Protein AF-A0A7C3N2Q9-F1 (afdb_monomer_lite)

Foldseek 3Di:
DVVVVLQQVLLVLLQVLLQPDLQHRDDDPLSSVLCPQLDDSVLSLLSSQPDADWAALVVSCVSRVHDSVVSVVSVVSCVVQQQKDWDADPNGITIHGAHDVNTNVPRNPVDDDPSGPVVVSVVSSVVSCPDPRSVCSQAVDPDHPDDDDPDPVPDDPDDDDDDD

Radius of gyration: 18.23 Å; chains: 1; bounding box: 40×45×55 Å

Sequence (164 aa):
MGHLAQREEVLRELRKRLHRNPIGLPEHATVYEILSILFSEREAWVGARFPFGAVTLHEISQAVGIAEPELSEILEGMARKGLVISTKKAEERRYVLAMSMTGFFEFTFMRTNESLPMKRLAELMYTYRHTPEFVQEFFGSPTPRGRALIYGDVLPPVRSEVFP

pLDDT: mean 88.51, std 11.12, range [46.03, 98.0]

Secondary structure (DSSP, 8-state):
-HHHHHHHHHHHHHHHHHHTSSS-----HHHHHHHHHH--HHHHHHHHHPPSSSEEHHHHHHHHT--HHHHHHHHHHHHHTTSEEEEEETTEEEEEEPPIIIIIHHHHHHS--TTS-HHHHHHHHHHHHTSHHHHHHHH--SS-S------GGGS---------

Structure (mmCIF, N/CA/C/O backbone):
data_AF-A0A7C3N2Q9-F1
#
_entry.id   AF-A0A7C3N2Q9-F1
#
loop_
_atom_site.group_PDB
_atom_site.id
_atom_site.type_symbol
_atom_site.label_atom_id
_atom_site.label_alt_id
_atom_site.label_comp_id
_atom_site.label_asym_id
_atom_site.label_entity_id
_atom_site.label_seq_id
_atom_site.pdbx_PDB_ins_code
_atom_site.Cartn_x
_atom_site.Cartn_y
_atom_site.Cartn_z
_atom_site.occupancy
_atom_site.B_iso_or_equiv
_atom_site.auth_seq_id
_atom_site.auth_comp_id
_atom_site.auth_asym_id
_atom_site.auth_atom_id
_atom_site.pdbx_PDB_model_num
ATOM 1 N N . MET A 1 1 ? 15.444 -16.897 10.138 1.00 54.12 1 MET A N 1
ATOM 2 C CA . MET A 1 1 ? 14.819 -17.090 8.807 1.00 54.12 1 MET A CA 1
ATOM 3 C C . MET A 1 1 ? 13.294 -16.904 8.813 1.00 54.12 1 MET A C 1
ATOM 5 O O . MET A 1 1 ? 12.775 -16.492 7.790 1.00 54.12 1 MET A O 1
ATOM 9 N N . GLY A 1 2 ? 12.575 -17.113 9.930 1.00 62.34 2 GLY A N 1
ATOM 10 C CA . GLY A 1 2 ? 11.104 -16.970 9.974 1.00 62.34 2 GLY A CA 1
ATOM 11 C C . GLY A 1 2 ? 10.547 -15.553 9.746 1.00 62.34 2 GLY A C 1
ATOM 12 O O . GLY A 1 2 ? 9.589 -15.403 9.000 1.00 62.34 2 GLY A O 1
ATOM 13 N N . HIS A 1 3 ? 11.172 -14.507 10.305 1.00 62.78 3 HIS A N 1
ATOM 14 C CA . HIS A 1 3 ? 10.674 -13.125 10.165 1.00 62.78 3 HIS A CA 1
ATOM 15 C C . HIS A 1 3 ? 10.738 -12.568 8.732 1.00 62.78 3 HIS A C 1
ATOM 17 O O . HIS A 1 3 ? 9.859 -11.817 8.323 1.00 62.78 3 HIS A O 1
ATOM 23 N N . LEU A 1 4 ? 11.752 -12.947 7.945 1.00 69.88 4 LEU A N 1
ATOM 24 C CA . LEU A 1 4 ? 11.864 -12.511 6.546 1.00 69.88 4 LEU A CA 1
ATOM 25 C C . LEU A 1 4 ? 10.788 -13.171 5.674 1.00 69.88 4 LEU A C 1
ATOM 27 O O . LEU A 1 4 ? 10.102 -12.480 4.928 1.00 69.88 4 LEU A O 1
ATOM 31 N N . ALA A 1 5 ? 10.579 -14.479 5.849 1.00 77.69 5 ALA A N 1
ATOM 32 C CA . ALA A 1 5 ? 9.525 -15.214 5.154 1.00 77.69 5 ALA A CA 1
ATOM 33 C C . ALA A 1 5 ? 8.123 -14.689 5.515 1.00 77.69 5 ALA A C 1
ATOM 35 O O . ALA A 1 5 ? 7.268 -14.545 4.645 1.00 77.69 5 ALA A O 1
ATOM 36 N N . GLN A 1 6 ? 7.899 -14.339 6.786 1.00 82.50 6 GLN A N 1
ATOM 37 C CA . GLN A 1 6 ? 6.636 -13.759 7.239 1.00 82.50 6 GLN A CA 1
ATOM 38 C C . GLN A 1 6 ? 6.374 -12.384 6.612 1.00 82.50 6 GLN A C 1
ATOM 40 O O . GLN A 1 6 ? 5.262 -12.119 6.156 1.00 82.50 6 GLN A O 1
ATOM 45 N N . ARG A 1 7 ? 7.401 -11.529 6.522 1.00 88.75 7 ARG A N 1
ATOM 46 C CA . ARG A 1 7 ? 7.284 -10.220 5.870 1.00 88.75 7 ARG A CA 1
ATOM 47 C C . ARG A 1 7 ? 6.962 -10.353 4.383 1.00 88.75 7 ARG A C 1
ATOM 49 O O . ARG A 1 7 ? 6.087 -9.644 3.891 1.00 88.75 7 ARG A O 1
ATOM 56 N N . GLU A 1 8 ? 7.645 -11.243 3.671 1.00 91.00 8 GLU A N 1
ATOM 57 C CA . GLU A 1 8 ? 7.373 -11.493 2.252 1.00 91.00 8 GLU A CA 1
ATOM 58 C C . GLU A 1 8 ? 5.940 -11.973 2.023 1.00 91.00 8 GLU A C 1
ATOM 60 O O . GLU A 1 8 ? 5.257 -11.455 1.139 1.00 91.00 8 GLU A O 1
ATOM 65 N N . GLU A 1 9 ? 5.455 -12.896 2.854 1.00 94.69 9 GLU A N 1
ATOM 66 C CA . GLU A 1 9 ? 4.090 -13.409 2.753 1.00 94.69 9 GLU A CA 1
ATOM 67 C C . GLU A 1 9 ? 3.050 -12.302 2.965 1.00 94.69 9 GLU A C 1
ATOM 69 O O . GLU A 1 9 ? 2.124 -12.147 2.169 1.00 94.69 9 GLU A O 1
ATOM 74 N N . VAL A 1 10 ? 3.239 -11.447 3.975 1.00 96.31 10 VAL A N 1
ATOM 75 C CA . VAL A 1 10 ? 2.337 -10.311 4.217 1.00 96.31 10 VAL A CA 1
ATOM 76 C C . VAL A 1 10 ? 2.327 -9.339 3.031 1.00 96.31 10 VAL A C 1
ATOM 78 O O . VAL A 1 10 ? 1.262 -8.851 2.649 1.00 96.31 10 VAL A O 1
ATOM 81 N N . LEU A 1 11 ? 3.476 -9.081 2.397 1.00 96.75 11 LEU A N 1
ATOM 82 C CA . LEU A 1 11 ? 3.541 -8.240 1.197 1.00 96.75 11 LEU A CA 1
ATOM 83 C C . LEU A 1 11 ? 2.861 -8.897 -0.016 1.00 96.75 11 LEU A C 1
ATOM 85 O O . LEU A 1 11 ? 2.235 -8.197 -0.818 1.00 96.75 11 LEU A O 1
ATOM 89 N N . ARG A 1 12 ? 2.927 -10.228 -0.151 1.00 97.00 12 ARG A N 1
ATOM 90 C CA . ARG A 1 12 ? 2.183 -10.982 -1.178 1.00 97.00 12 ARG A CA 1
ATOM 91 C C . ARG A 1 12 ? 0.681 -10.861 -0.978 1.00 97.00 12 ARG A C 1
ATOM 93 O O . ARG A 1 12 ? -0.025 -10.559 -1.943 1.00 97.00 12 ARG A O 1
ATOM 100 N N . GLU A 1 13 ? 0.202 -11.008 0.250 1.00 97.62 13 GLU A N 1
ATOM 101 C CA . GLU A 1 13 ? -1.213 -10.827 0.579 1.00 97.62 13 GLU A CA 1
ATOM 102 C C . GLU A 1 13 ? -1.673 -9.381 0.358 1.00 97.62 13 GLU A C 1
ATOM 104 O O . GLU A 1 13 ? -2.714 -9.150 -0.264 1.00 97.62 13 GLU A O 1
ATOM 109 N N . LEU A 1 14 ? -0.856 -8.394 0.740 1.00 97.75 14 LEU A N 1
ATOM 110 C CA . LEU A 1 14 ? -1.113 -6.983 0.444 1.00 97.75 14 LEU A CA 1
ATOM 111 C C . LEU A 1 14 ? -1.249 -6.742 -1.063 1.00 97.75 14 LEU A C 1
ATOM 113 O O . LEU A 1 14 ? -2.225 -6.134 -1.509 1.00 97.75 14 LEU A O 1
ATOM 117 N N . ARG A 1 15 ? -0.313 -7.254 -1.871 1.00 97.12 15 ARG A N 1
ATOM 118 C CA . ARG A 1 15 ? -0.378 -7.139 -3.334 1.00 97.12 15 ARG A CA 1
ATOM 119 C C . ARG A 1 15 ? -1.643 -7.787 -3.883 1.00 97.12 15 ARG A C 1
ATOM 121 O O . ARG A 1 15 ? -2.319 -7.181 -4.711 1.00 97.12 15 ARG A O 1
ATOM 128 N N . LYS A 1 16 ? -1.997 -8.994 -3.421 1.00 97.44 16 LYS A N 1
ATOM 129 C CA . LYS A 1 16 ? -3.238 -9.682 -3.829 1.00 97.44 16 LYS A CA 1
ATOM 130 C C . LYS A 1 16 ? -4.467 -8.840 -3.517 1.00 97.44 16 LYS A C 1
ATOM 132 O O . LYS A 1 16 ? -5.339 -8.703 -4.374 1.00 97.44 16 LYS A O 1
ATOM 137 N N . ARG A 1 17 ? -4.518 -8.215 -2.342 1.00 96.62 17 ARG A N 1
ATOM 138 C CA . ARG A 1 17 ? -5.613 -7.321 -1.967 1.00 96.62 17 ARG A CA 1
ATOM 139 C C . ARG A 1 17 ? -5.674 -6.067 -2.838 1.00 96.62 17 ARG A C 1
ATOM 141 O O . ARG A 1 17 ? -6.771 -5.689 -3.255 1.00 96.62 17 ARG A O 1
ATOM 148 N N . LEU A 1 18 ? -4.534 -5.443 -3.131 1.00 95.88 18 LEU A N 1
ATOM 149 C CA . LEU A 1 18 ? -4.440 -4.260 -3.995 1.00 95.88 18 LEU A CA 1
ATOM 150 C C . LEU A 1 18 ? -4.778 -4.571 -5.457 1.00 95.88 18 LEU A C 1
ATOM 152 O O . LEU A 1 18 ? -5.352 -3.726 -6.138 1.00 95.88 18 LEU A O 1
ATOM 156 N N . HIS A 1 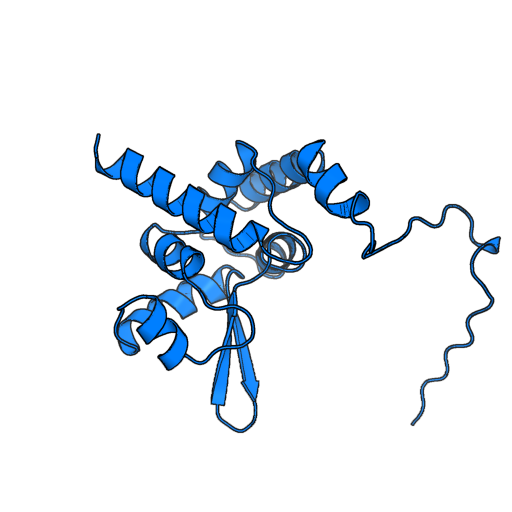19 ? -4.476 -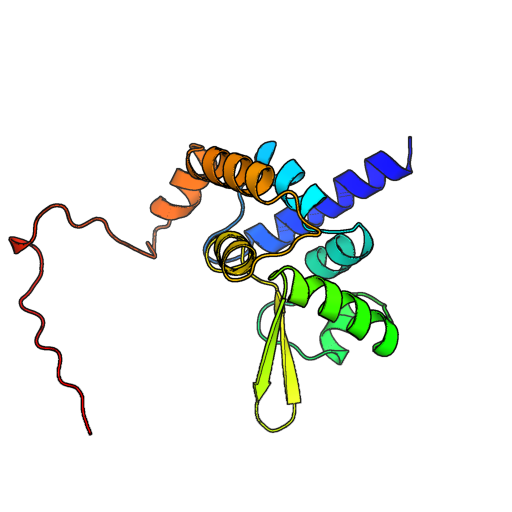5.777 -5.934 1.00 95.62 19 HIS A N 1
ATOM 157 C CA . HIS A 1 19 ? -4.743 -6.191 -7.310 1.00 95.62 19 HIS A CA 1
ATOM 158 C C . HIS A 1 19 ? -6.221 -6.436 -7.616 1.00 95.62 19 HIS A C 1
ATOM 160 O O . HIS A 1 19 ? -6.612 -6.439 -8.771 1.00 95.62 19 HIS A O 1
ATOM 166 N N . ARG A 1 20 ? -7.070 -6.554 -6.595 1.00 93.94 20 ARG A N 1
ATOM 167 C CA . ARG A 1 20 ? -8.528 -6.655 -6.760 1.00 93.94 20 ARG A CA 1
ATOM 168 C C . ARG A 1 20 ? -9.216 -5.307 -7.042 1.00 93.94 20 ARG A C 1
ATOM 170 O O . ARG A 1 20 ? -10.442 -5.235 -7.028 1.00 93.94 20 ARG A O 1
ATOM 177 N N . ASN A 1 21 ? -8.453 -4.231 -7.217 1.00 91.19 21 ASN A N 1
ATOM 178 C CA . ASN A 1 21 ? -8.966 -2.927 -7.632 1.00 91.19 21 ASN A CA 1
ATOM 179 C C . ASN A 1 21 ? -9.223 -2.886 -9.153 1.00 91.19 21 ASN A C 1
ATOM 181 O O . ASN A 1 21 ? -8.590 -3.643 -9.877 1.00 91.19 21 ASN A O 1
ATOM 185 N N . PRO A 1 22 ? -10.077 -1.968 -9.657 1.00 87.81 22 PRO A N 1
ATOM 186 C CA . PRO A 1 22 ? -10.334 -1.803 -11.094 1.00 87.81 22 PRO A CA 1
ATOM 187 C C . PRO A 1 22 ? -9.096 -1.657 -11.985 1.00 87.81 22 PRO A C 1
ATOM 189 O O . PRO A 1 22 ? -9.117 -2.092 -13.127 1.00 87.81 22 PRO A O 1
ATOM 192 N N . ILE A 1 23 ? -8.053 -1.001 -11.472 1.00 88.94 23 ILE A N 1
ATOM 193 C CA . ILE A 1 23 ? -6.699 -1.098 -12.017 1.00 88.94 23 ILE A CA 1
ATOM 194 C C . ILE A 1 23 ? -5.910 -1.820 -10.939 1.00 88.94 23 ILE A C 1
ATOM 196 O O . ILE A 1 23 ? -5.728 -1.281 -9.839 1.00 88.94 23 ILE A O 1
ATOM 200 N N . GLY A 1 24 ? -5.520 -3.053 -11.227 1.00 92.25 24 GLY A N 1
ATOM 201 C CA . GLY A 1 24 ? -4.849 -3.913 -10.282 1.00 92.25 24 GLY A CA 1
ATOM 202 C C . GLY A 1 24 ? -3.388 -3.532 -10.044 1.00 92.25 24 GLY A C 1
ATOM 203 O O . GLY A 1 24 ? -2.896 -2.443 -10.350 1.00 92.25 24 GLY A O 1
ATOM 204 N N . LEU A 1 25 ? -2.676 -4.472 -9.433 1.00 95.25 25 LEU A N 1
ATOM 205 C CA . LEU A 1 25 ? -1.247 -4.396 -9.164 1.00 95.25 25 LEU A CA 1
ATOM 206 C C . LEU A 1 25 ? -0.618 -5.747 -9.537 1.00 95.25 25 LEU A C 1
ATOM 208 O O . LEU A 1 25 ? -0.408 -6.570 -8.640 1.00 95.25 25 LEU A O 1
ATOM 212 N N . PRO A 1 26 ? -0.460 -6.050 -10.842 1.00 95.25 26 PRO A N 1
ATOM 213 C CA . PRO A 1 26 ? 0.091 -7.322 -11.304 1.00 95.25 26 PRO A CA 1
ATOM 214 C C . PRO A 1 26 ? 1.446 -7.640 -10.660 1.00 95.25 26 PRO A C 1
ATOM 216 O O . PRO A 1 26 ? 2.154 -6.766 -10.161 1.00 95.25 26 PRO A O 1
ATOM 219 N N . GLU A 1 27 ? 1.761 -8.929 -10.575 1.00 95.81 27 GLU A N 1
ATOM 220 C CA . GLU A 1 27 ? 2.957 -9.391 -9.874 1.00 95.81 27 GLU A CA 1
ATOM 221 C C . GLU A 1 27 ? 4.228 -9.011 -10.643 1.00 95.81 27 GLU A C 1
ATOM 223 O O . GLU A 1 27 ? 4.355 -9.302 -11.825 1.00 95.81 27 GLU A O 1
ATOM 228 N N . HIS A 1 28 ? 5.167 -8.354 -9.959 1.00 96.12 28 HIS A N 1
ATOM 229 C CA . HIS A 1 28 ? 6.487 -8.015 -10.486 1.00 96.12 28 HIS A CA 1
ATOM 230 C C . HIS A 1 28 ? 7.451 -7.755 -9.318 1.00 96.12 28 HIS A C 1
ATOM 232 O O . HIS A 1 28 ? 7.039 -7.226 -8.283 1.00 96.12 28 HIS A O 1
ATOM 238 N N . ALA A 1 29 ? 8.743 -8.065 -9.466 1.00 94.75 29 ALA A N 1
ATOM 239 C CA . ALA A 1 29 ? 9.735 -7.903 -8.392 1.00 94.75 29 ALA A CA 1
ATOM 240 C C . ALA A 1 29 ? 9.780 -6.464 -7.835 1.00 94.75 29 ALA A C 1
ATOM 242 O O . ALA A 1 29 ? 9.769 -6.249 -6.624 1.00 94.75 29 ALA A O 1
ATOM 243 N N . THR A 1 30 ? 9.722 -5.471 -8.727 1.00 95.44 30 THR A N 1
ATOM 244 C CA . THR A 1 30 ? 9.692 -4.038 -8.383 1.00 95.44 30 THR A CA 1
ATOM 245 C C . THR A 1 30 ? 8.517 -3.659 -7.480 1.00 95.44 30 THR A C 1
ATOM 247 O O . THR A 1 30 ? 8.655 -2.760 -6.656 1.00 95.44 30 THR A O 1
ATOM 250 N N . VAL A 1 31 ? 7.369 -4.342 -7.586 1.00 95.94 31 VAL A N 1
ATOM 251 C CA . VAL A 1 31 ? 6.207 -4.068 -6.725 1.00 95.94 31 VAL A CA 1
ATOM 252 C C . VAL A 1 31 ? 6.527 -4.390 -5.278 1.00 95.94 31 VAL A C 1
ATOM 254 O O . VAL A 1 31 ? 6.219 -3.594 -4.397 1.00 95.94 31 VAL A O 1
ATOM 257 N N . TYR A 1 32 ? 7.162 -5.530 -5.022 1.00 96.06 32 TYR A N 1
ATOM 258 C CA . TYR A 1 32 ? 7.519 -5.925 -3.663 1.00 96.06 32 TYR A CA 1
ATOM 259 C C . TYR A 1 32 ? 8.526 -4.962 -3.044 1.00 96.06 32 TYR A C 1
ATOM 261 O O . TYR A 1 32 ? 8.380 -4.612 -1.874 1.00 96.06 32 TYR A O 1
ATOM 269 N N . GLU A 1 33 ? 9.477 -4.455 -3.835 1.00 96.00 33 GLU A N 1
ATOM 270 C CA . GLU A 1 33 ? 10.391 -3.407 -3.381 1.00 96.00 33 GLU A CA 1
ATOM 271 C C . GLU A 1 33 ? 9.626 -2.123 -3.013 1.00 96.00 33 GLU A C 1
ATOM 273 O O . GLU A 1 33 ? 9.771 -1.630 -1.894 1.00 96.00 33 GLU A O 1
ATOM 278 N N . ILE A 1 34 ? 8.728 -1.639 -3.883 1.00 95.88 34 ILE A N 1
ATOM 279 C CA . ILE A 1 34 ? 7.878 -0.465 -3.606 1.00 95.88 34 ILE A CA 1
ATOM 280 C C . ILE A 1 34 ? 7.065 -0.661 -2.319 1.00 95.88 34 ILE A C 1
ATOM 282 O O . ILE A 1 34 ? 7.088 0.196 -1.435 1.00 95.88 34 ILE A O 1
ATOM 286 N N . LEU A 1 35 ? 6.362 -1.790 -2.187 1.00 96.38 35 LEU A N 1
ATOM 287 C CA . LEU A 1 35 ? 5.528 -2.074 -1.018 1.00 96.38 35 LEU A CA 1
ATOM 288 C C . LEU A 1 35 ? 6.368 -2.188 0.259 1.00 96.38 35 LEU A C 1
ATOM 290 O O . LEU A 1 35 ? 5.946 -1.695 1.299 1.00 96.38 35 LEU A O 1
ATOM 294 N N . SER A 1 36 ? 7.567 -2.771 0.184 1.00 95.81 36 SER A N 1
ATOM 295 C CA . SER A 1 36 ? 8.475 -2.897 1.331 1.00 95.81 36 SER A CA 1
ATOM 296 C C . SER A 1 36 ? 9.038 -1.565 1.834 1.00 95.81 36 SER A C 1
ATOM 298 O O . SER A 1 36 ? 9.367 -1.470 3.017 1.00 95.81 36 SER A O 1
ATOM 300 N N . ILE A 1 37 ? 9.143 -0.561 0.954 1.00 95.31 37 ILE A N 1
ATOM 301 C CA . ILE A 1 37 ? 9.540 0.806 1.309 1.00 95.31 37 ILE A CA 1
ATOM 302 C C . ILE A 1 37 ? 8.345 1.556 1.906 1.00 95.31 37 ILE A C 1
ATOM 304 O O . ILE A 1 37 ? 8.485 2.257 2.905 1.00 95.31 37 ILE A O 1
ATOM 308 N N . LEU A 1 38 ? 7.168 1.430 1.287 1.00 94.56 38 LEU A N 1
ATOM 309 C CA . LEU A 1 38 ? 5.989 2.202 1.671 1.00 94.56 38 LEU A CA 1
ATOM 310 C C . LEU A 1 38 ? 5.315 1.682 2.941 1.00 94.56 38 LEU A C 1
ATOM 312 O O . LEU A 1 38 ? 4.820 2.487 3.726 1.00 94.56 38 LEU A O 1
ATOM 316 N N . PHE A 1 39 ? 5.281 0.371 3.166 1.00 95.56 39 PHE A N 1
ATOM 317 C CA . PHE A 1 39 ? 4.565 -0.244 4.280 1.00 95.56 39 PHE A CA 1
ATOM 318 C C . PHE A 1 39 ? 5.538 -0.843 5.297 1.00 95.56 39 PHE A C 1
ATOM 320 O O . PHE A 1 39 ? 6.414 -1.644 4.965 1.00 95.56 39 PHE A O 1
ATOM 327 N N . SER A 1 40 ? 5.326 -0.514 6.570 1.00 95.56 40 SER A N 1
ATOM 328 C CA . SER A 1 40 ? 5.798 -1.356 7.667 1.00 95.56 40 SER A CA 1
ATOM 329 C C . SER A 1 40 ? 5.038 -2.684 7.672 1.00 95.56 40 SER A C 1
ATOM 331 O O . SER A 1 40 ? 3.970 -2.810 7.074 1.00 95.56 40 SER A O 1
ATOM 333 N N . GLU A 1 41 ? 5.553 -3.681 8.388 1.00 94.88 41 GLU A N 1
ATOM 334 C CA . GLU A 1 41 ? 4.905 -4.994 8.494 1.00 94.88 41 GLU A CA 1
ATOM 335 C C . GLU A 1 41 ? 3.474 -4.897 9.052 1.00 94.88 41 GLU A C 1
ATOM 337 O O . GLU A 1 41 ? 2.554 -5.523 8.525 1.00 94.88 41 GLU A O 1
ATOM 342 N N . ARG A 1 42 ? 3.262 -4.036 10.056 1.00 95.69 42 ARG A N 1
ATOM 343 C CA . ARG A 1 42 ? 1.942 -3.798 10.658 1.00 95.69 42 ARG A CA 1
ATOM 344 C C . ARG A 1 42 ? 0.969 -3.145 9.681 1.00 95.69 42 ARG A C 1
ATOM 346 O O . ARG A 1 42 ? -0.181 -3.562 9.582 1.00 95.69 42 ARG A O 1
ATOM 353 N N . GLU A 1 43 ? 1.420 -2.146 8.929 1.00 97.44 43 GLU A N 1
ATOM 354 C CA . GLU A 1 43 ? 0.577 -1.488 7.926 1.00 97.44 43 GLU A CA 1
ATOM 355 C C . GLU A 1 43 ? 0.288 -2.409 6.742 1.00 97.44 43 GLU A C 1
ATOM 357 O O . GLU A 1 43 ? -0.813 -2.375 6.199 1.00 97.44 43 GLU A O 1
ATOM 362 N N . ALA A 1 44 ? 1.253 -3.241 6.342 1.00 97.44 44 ALA A N 1
ATOM 363 C CA . ALA A 1 44 ? 1.064 -4.219 5.280 1.00 97.44 44 ALA A CA 1
ATOM 364 C C . ALA A 1 44 ? 0.046 -5.286 5.693 1.00 97.44 44 ALA A C 1
ATOM 366 O O . ALA A 1 44 ? -0.818 -5.642 4.891 1.00 97.44 44 ALA A O 1
ATOM 367 N N . TRP A 1 45 ? 0.086 -5.725 6.958 1.00 97.12 45 TRP A N 1
ATOM 368 C CA . T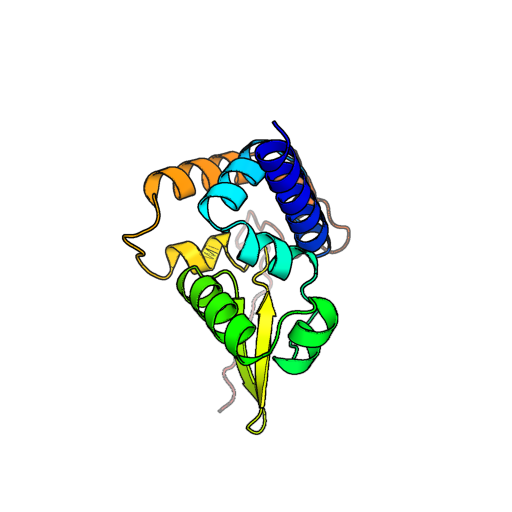RP A 1 45 ? -0.943 -6.585 7.533 1.00 97.12 45 TRP A CA 1
ATOM 369 C C . TRP A 1 45 ? -2.313 -5.925 7.367 1.00 97.12 45 TRP A C 1
ATOM 371 O O . TRP A 1 45 ? -3.208 -6.528 6.766 1.00 97.12 45 TRP A O 1
ATOM 381 N N . VAL A 1 46 ? -2.474 -4.689 7.868 1.00 98.00 46 VAL A N 1
ATOM 382 C CA . VAL A 1 46 ? -3.750 -3.945 7.829 1.00 98.00 46 VAL A CA 1
ATOM 383 C C . VAL A 1 46 ? -4.229 -3.762 6.391 1.00 98.00 46 VAL A C 1
ATOM 385 O O . VAL A 1 46 ? -5.378 -4.068 6.081 1.00 98.00 46 VAL A O 1
ATOM 388 N N . GLY A 1 47 ? -3.343 -3.348 5.486 1.00 97.25 47 GLY A N 1
ATOM 389 C CA . GLY A 1 47 ? -3.649 -3.171 4.070 1.00 97.25 47 GLY A CA 1
ATOM 390 C C . GLY A 1 47 ? -4.094 -4.465 3.380 1.00 97.25 47 GLY A C 1
ATOM 391 O O . GLY A 1 47 ? -5.012 -4.426 2.564 1.00 97.25 47 GLY A O 1
ATOM 392 N N . ALA A 1 48 ? -3.517 -5.618 3.735 1.00 97.38 48 ALA A N 1
ATOM 393 C CA . ALA A 1 48 ? -3.867 -6.912 3.144 1.00 97.38 48 ALA A CA 1
ATOM 394 C C . ALA A 1 48 ? -5.302 -7.364 3.458 1.00 97.38 48 ALA A C 1
ATOM 396 O O . ALA A 1 48 ? -5.908 -8.088 2.669 1.00 97.38 48 ALA A O 1
ATOM 397 N N . ARG A 1 49 ? -5.871 -6.921 4.583 1.00 97.50 49 ARG A N 1
ATOM 398 C CA . ARG A 1 49 ? -7.238 -7.279 5.015 1.00 97.50 49 ARG A CA 1
ATOM 399 C C . ARG A 1 49 ? -8.188 -6.092 5.071 1.00 97.50 49 ARG A C 1
ATOM 401 O O . ARG A 1 49 ? -9.320 -6.227 5.524 1.00 97.50 49 ARG A O 1
ATOM 408 N N . PHE A 1 50 ? -7.756 -4.946 4.556 1.00 97.62 50 PHE A N 1
ATOM 409 C CA . PHE A 1 50 ? -8.572 -3.747 4.494 1.00 97.62 50 PHE A CA 1
ATOM 410 C C . PHE A 1 50 ? -9.854 -4.022 3.680 1.00 97.62 50 PHE A C 1
ATOM 412 O O . PHE A 1 50 ? -9.756 -4.485 2.535 1.00 97.62 50 PHE A O 1
ATOM 419 N N . PRO A 1 51 ? -11.058 -3.742 4.203 1.00 96.69 51 PRO A N 1
ATOM 420 C CA . PRO A 1 51 ? -12.309 -3.932 3.462 1.00 96.69 51 PRO A CA 1
ATOM 421 C C . PRO A 1 51 ? -12.378 -3.128 2.148 1.00 96.69 51 PRO A C 1
ATOM 423 O O . PRO A 1 51 ? -11.611 -2.193 1.931 1.00 96.69 51 PRO A O 1
ATOM 426 N N . PHE A 1 52 ? -13.260 -3.491 1.213 1.00 94.44 52 PHE A N 1
ATOM 427 C CA . PHE A 1 52 ? -13.470 -2.671 0.007 1.00 94.44 52 PHE A CA 1
ATOM 428 C C . PHE A 1 52 ? -14.372 -1.472 0.300 1.00 94.44 52 PHE A C 1
ATOM 430 O O . PHE A 1 52 ? -15.313 -1.575 1.080 1.00 94.44 52 PHE A O 1
ATOM 437 N N . GLY A 1 53 ? -14.125 -0.360 -0.396 1.00 91.81 53 GLY A N 1
ATOM 438 C CA . GLY A 1 53 ? -14.931 0.854 -0.280 1.00 91.81 53 GLY A CA 1
ATOM 439 C C . GLY A 1 53 ? -14.531 1.750 0.893 1.00 91.81 53 GLY A C 1
ATOM 440 O O . GLY A 1 53 ? -13.443 1.625 1.451 1.00 91.81 53 GLY A O 1
ATOM 441 N N . ALA A 1 54 ? -15.411 2.702 1.210 1.00 93.94 54 ALA A N 1
ATOM 442 C CA . ALA A 1 54 ? -15.235 3.647 2.308 1.00 93.94 54 ALA A CA 1
ATOM 443 C C . ALA A 1 54 ? -15.842 3.081 3.595 1.00 93.94 54 ALA A C 1
ATOM 445 O O . ALA A 1 54 ? -17.066 3.111 3.771 1.00 93.94 54 ALA A O 1
ATOM 446 N N . VAL A 1 55 ? -14.972 2.601 4.479 1.00 96.19 55 VAL A N 1
ATOM 447 C CA . VAL A 1 55 ? -15.330 1.872 5.702 1.00 96.19 55 VAL A CA 1
ATOM 448 C C . VAL A 1 55 ? -14.941 2.627 6.966 1.00 96.19 55 VAL A C 1
ATOM 450 O O . VAL A 1 55 ? -14.075 3.500 6.950 1.00 96.19 55 VAL A O 1
ATOM 453 N N . THR A 1 56 ? -15.612 2.325 8.063 1.00 96.81 56 THR A N 1
ATOM 454 C CA . THR A 1 56 ? -15.392 2.937 9.375 1.00 96.81 56 THR A CA 1
ATOM 455 C C . THR A 1 56 ? -14.162 2.348 10.066 1.00 96.81 56 THR A C 1
ATOM 457 O O . THR A 1 56 ? -13.667 1.279 9.701 1.00 96.81 56 THR A O 1
ATOM 460 N N . LEU A 1 57 ? -13.668 3.036 11.101 1.00 96.75 57 LEU A N 1
ATOM 461 C CA . LEU A 1 57 ? -12.594 2.509 11.952 1.00 96.75 57 LEU A CA 1
ATOM 462 C C . LEU A 1 57 ? -12.988 1.165 12.586 1.00 96.75 57 LEU A C 1
ATOM 464 O O . LEU A 1 57 ? -12.176 0.243 12.630 1.00 96.75 57 LEU A O 1
ATOM 468 N N . HIS A 1 58 ? -14.251 1.048 13.001 1.00 96.81 58 HIS A N 1
ATOM 469 C CA . HIS A 1 58 ? -14.811 -0.156 13.600 1.00 96.81 58 HIS A CA 1
ATOM 470 C C . HIS A 1 58 ? -14.807 -1.349 12.631 1.00 96.81 58 HIS A C 1
ATOM 472 O O . HIS A 1 58 ? -14.344 -2.434 12.977 1.00 96.81 58 HIS A O 1
ATOM 478 N N . GLU A 1 59 ? -15.252 -1.152 11.386 1.00 97.31 59 GLU A N 1
ATOM 479 C CA . GLU A 1 59 ? -15.254 -2.203 10.356 1.00 97.31 59 GLU A CA 1
ATOM 480 C C . GLU A 1 59 ? -13.838 -2.704 10.047 1.00 97.31 59 GLU A C 1
ATOM 482 O O . GLU A 1 59 ? -13.621 -3.907 9.887 1.00 97.31 59 GLU A O 1
ATOM 487 N N . ILE A 1 60 ? -12.855 -1.797 10.001 1.00 97.81 60 ILE A N 1
ATOM 488 C CA . ILE A 1 60 ? -11.452 -2.179 9.822 1.00 97.81 60 ILE A CA 1
ATOM 489 C C . ILE A 1 60 ? -10.971 -2.952 11.052 1.00 97.81 60 ILE A C 1
ATOM 491 O O . ILE A 1 60 ? -10.387 -4.016 10.885 1.00 97.81 60 ILE A O 1
ATOM 495 N N . SER A 1 61 ? -11.256 -2.474 12.267 1.00 97.94 61 SER A N 1
ATOM 496 C CA . SER A 1 61 ? -10.895 -3.145 13.524 1.00 97.94 61 SER A CA 1
ATOM 497 C C . SER A 1 61 ? -11.393 -4.591 13.564 1.00 97.94 61 SER A C 1
ATOM 499 O O . SER A 1 61 ? -10.604 -5.492 13.846 1.00 97.94 61 SER A O 1
ATOM 501 N N . GLN A 1 62 ? -12.649 -4.839 13.177 1.00 97.81 62 GLN A N 1
ATOM 502 C CA . GLN A 1 62 ? -13.211 -6.192 13.088 1.00 97.81 62 GLN A CA 1
ATOM 503 C C . GLN A 1 62 ? -12.514 -7.058 12.029 1.00 97.81 62 GLN A C 1
ATOM 505 O O . GLN A 1 62 ? -12.255 -8.235 12.268 1.00 97.81 62 GLN A O 1
ATOM 510 N N . ALA A 1 63 ? -12.172 -6.488 10.870 1.00 96.62 63 ALA A N 1
ATOM 511 C CA . ALA A 1 63 ? -11.484 -7.219 9.806 1.00 96.62 63 ALA A CA 1
ATOM 512 C C . ALA A 1 63 ? -10.031 -7.577 10.163 1.00 96.62 63 ALA A C 1
ATOM 514 O O . ALA A 1 63 ? -9.508 -8.584 9.677 1.00 96.62 63 ALA A O 1
ATOM 515 N N . VAL A 1 64 ? -9.370 -6.748 10.981 1.00 96.12 64 VAL A N 1
ATOM 516 C CA . VAL A 1 64 ? -7.943 -6.893 11.292 1.00 96.12 64 VAL A CA 1
ATOM 517 C C . VAL A 1 64 ? -7.638 -7.444 12.687 1.00 96.12 64 VAL A C 1
ATOM 519 O O . VAL A 1 64 ? -6.521 -7.891 12.929 1.00 96.12 64 VAL A O 1
ATOM 522 N N . GLY A 1 65 ? -8.610 -7.437 13.601 1.00 96.31 65 GLY A N 1
ATOM 523 C CA . GLY A 1 65 ? -8.440 -7.885 14.987 1.00 96.31 65 GLY A CA 1
ATOM 524 C C . GLY A 1 65 ? -7.576 -6.956 15.850 1.00 96.31 65 GLY A C 1
ATOM 525 O O . GLY A 1 65 ? -7.016 -7.404 16.844 1.00 96.31 65 GLY A O 1
ATOM 526 N N . ILE A 1 66 ? -7.440 -5.680 15.472 1.00 96.56 66 ILE A N 1
ATOM 527 C CA . ILE A 1 66 ? -6.661 -4.660 16.198 1.00 96.56 66 ILE A CA 1
ATOM 528 C C . ILE A 1 66 ? -7.634 -3.678 16.847 1.00 96.56 66 ILE A C 1
ATOM 530 O O . ILE A 1 66 ? -8.589 -3.246 16.199 1.00 96.56 66 ILE A O 1
ATOM 534 N N . ALA A 1 67 ? -7.391 -3.304 18.105 1.00 97.50 67 ALA A N 1
ATOM 535 C CA . ALA A 1 67 ? -8.232 -2.349 18.824 1.00 97.50 67 ALA A CA 1
ATOM 536 C C . ALA A 1 67 ? -8.223 -0.963 18.154 1.00 97.50 67 ALA A C 1
ATOM 538 O O . ALA A 1 67 ? -7.198 -0.510 17.650 1.00 97.50 67 ALA A O 1
ATOM 539 N N . GLU A 1 68 ? -9.359 -0.263 18.184 1.00 97.25 68 GLU A N 1
ATOM 540 C CA . GLU A 1 68 ? -9.536 1.023 17.493 1.00 97.25 68 GLU A CA 1
ATOM 541 C C . GLU A 1 68 ? -8.483 2.101 17.832 1.00 97.25 68 GLU A C 1
ATOM 543 O O . GLU A 1 68 ? -8.017 2.750 16.893 1.00 97.25 68 GLU A O 1
ATOM 548 N N . PRO A 1 69 ? -8.043 2.291 19.098 1.00 96.94 69 PRO A N 1
ATOM 549 C CA . PRO A 1 69 ? -7.013 3.285 19.413 1.00 96.94 69 PRO A CA 1
ATOM 550 C C . PRO A 1 69 ? -5.683 3.002 18.705 1.00 96.94 69 PRO A C 1
ATOM 552 O O . PRO A 1 69 ? -5.122 3.881 18.058 1.00 96.94 69 PRO A O 1
ATOM 555 N N . GLU A 1 70 ? -5.224 1.750 18.757 1.00 97.25 70 GLU A N 1
ATOM 556 C CA . GLU A 1 70 ? -3.986 1.310 18.107 1.00 97.25 70 GLU A CA 1
ATOM 557 C C . GLU A 1 70 ? -4.113 1.354 16.578 1.00 97.25 70 GLU A C 1
ATOM 559 O O . GLU A 1 70 ? -3.205 1.786 15.868 1.00 97.25 70 GLU A O 1
ATOM 564 N N . LEU A 1 71 ? -5.270 0.954 16.049 1.00 97.81 71 LEU A N 1
ATOM 565 C CA . LEU A 1 71 ? -5.544 1.009 14.620 1.00 97.81 71 LEU A CA 1
ATOM 566 C C . LEU A 1 71 ? -5.544 2.450 14.094 1.00 97.81 71 LEU A C 1
ATOM 568 O O . LEU A 1 71 ? -5.060 2.690 12.989 1.00 97.81 71 LEU A O 1
ATOM 572 N N . SER A 1 72 ? -6.050 3.410 14.870 1.00 96.56 72 SER A N 1
ATOM 573 C CA . SER A 1 72 ? -6.056 4.820 14.479 1.00 96.56 72 SER A CA 1
ATOM 574 C C . SER A 1 72 ? -4.639 5.351 14.246 1.00 96.56 72 SER A C 1
ATOM 576 O O . SER A 1 72 ? -4.413 6.043 13.254 1.00 96.56 72 SER A O 1
ATOM 578 N N . GLU A 1 73 ? -3.676 4.989 15.097 1.00 97.31 73 GLU A N 1
ATOM 579 C CA . GLU A 1 73 ? -2.267 5.378 14.930 1.00 97.31 73 GLU A CA 1
ATOM 580 C C . GLU A 1 73 ? -1.652 4.765 13.665 1.00 97.31 73 GLU A C 1
ATOM 582 O O . GLU A 1 73 ? -0.965 5.449 12.900 1.00 97.31 73 GLU A O 1
ATOM 587 N N . ILE A 1 74 ? -1.953 3.489 13.389 1.00 97.81 74 ILE A N 1
ATOM 588 C CA . ILE A 1 74 ? -1.507 2.810 12.163 1.00 97.81 74 ILE A CA 1
ATOM 589 C C . ILE A 1 74 ? -2.070 3.524 10.929 1.00 97.81 74 ILE A C 1
ATOM 591 O O . ILE A 1 74 ? -1.325 3.844 10.001 1.00 97.81 74 ILE A O 1
ATOM 595 N N . LEU A 1 75 ? -3.374 3.811 10.916 1.00 97.31 75 LEU A N 1
ATOM 596 C CA . LEU A 1 75 ? -4.027 4.492 9.797 1.00 97.31 75 LEU A CA 1
ATOM 597 C C . LEU A 1 75 ? -3.509 5.921 9.606 1.00 97.31 75 LEU A C 1
ATOM 599 O O . LEU A 1 75 ? -3.433 6.387 8.469 1.00 97.31 75 LEU A O 1
ATOM 603 N N . GLU A 1 76 ? -3.115 6.608 10.677 1.00 95.19 76 GLU A N 1
ATOM 604 C CA . GLU A 1 76 ? -2.481 7.922 10.583 1.00 95.19 76 GLU A CA 1
ATOM 605 C C . GLU A 1 76 ? -1.102 7.841 9.910 1.00 95.19 76 GLU A C 1
ATOM 607 O O . GLU A 1 76 ? -0.813 8.624 9.000 1.00 95.19 76 GLU A O 1
ATOM 612 N N . GLY A 1 77 ? -0.277 6.855 10.276 1.00 94.31 77 GLY A N 1
ATOM 613 C CA . GLY A 1 77 ? 0.995 6.573 9.600 1.00 94.31 77 GLY A CA 1
ATOM 614 C C . GLY A 1 77 ? 0.811 6.272 8.109 1.00 94.31 77 GLY A C 1
ATOM 615 O O . GLY A 1 77 ? 1.500 6.845 7.256 1.00 94.31 77 GLY A O 1
ATOM 616 N N . MET A 1 78 ? -0.192 5.457 7.778 1.00 95.31 78 MET A N 1
ATOM 617 C CA . MET A 1 78 ? -0.567 5.157 6.394 1.00 95.31 78 MET A CA 1
ATOM 618 C C . MET A 1 78 ? -1.029 6.411 5.639 1.00 95.31 78 MET A C 1
ATOM 620 O O . MET A 1 78 ? -0.619 6.629 4.497 1.00 95.31 78 MET A O 1
ATOM 624 N N . ALA A 1 79 ? -1.841 7.265 6.264 1.00 92.88 79 ALA A N 1
ATOM 625 C CA . ALA A 1 79 ? -2.341 8.498 5.660 1.00 92.88 79 ALA A CA 1
ATOM 626 C C . ALA A 1 79 ? -1.215 9.503 5.366 1.00 92.88 79 ALA A C 1
ATOM 628 O O . ALA A 1 79 ? -1.200 10.109 4.291 1.00 92.88 79 ALA A O 1
ATOM 629 N N . ARG A 1 80 ? -0.222 9.629 6.259 1.00 91.06 80 ARG A N 1
ATOM 630 C CA . ARG A 1 80 ? 0.971 10.476 6.045 1.00 91.06 80 ARG A CA 1
ATOM 631 C C . ARG A 1 80 ? 1.795 10.045 4.828 1.00 91.06 80 ARG A C 1
ATOM 633 O O . ARG A 1 80 ? 2.442 10.879 4.204 1.00 91.06 80 ARG A O 1
ATOM 640 N N . LYS A 1 81 ? 1.744 8.761 4.465 1.00 91.62 81 LYS A N 1
ATOM 641 C CA . LYS A 1 81 ? 2.422 8.195 3.285 1.00 91.62 81 LYS A CA 1
ATOM 642 C C . LYS A 1 81 ? 1.550 8.145 2.025 1.00 91.62 81 LYS A C 1
ATOM 644 O O . LYS A 1 81 ? 2.021 7.706 0.978 1.00 91.62 81 LYS A O 1
ATOM 649 N N . GLY A 1 82 ? 0.294 8.591 2.111 1.00 91.62 82 GLY A N 1
ATOM 650 C CA . GLY A 1 82 ? -0.660 8.543 1.000 1.00 91.62 82 GLY A CA 1
ATOM 651 C C . GLY A 1 82 ? -1.240 7.149 0.732 1.00 91.62 82 GLY A C 1
ATOM 652 O O . GLY A 1 82 ? -1.747 6.901 -0.358 1.00 91.62 82 GLY A O 1
ATOM 653 N N . LEU A 1 83 ? -1.164 6.236 1.704 1.00 94.75 83 LEU A N 1
ATOM 654 C CA . LEU A 1 83 ? -1.627 4.847 1.574 1.00 94.75 83 LEU A CA 1
ATOM 655 C C . LEU A 1 83 ? -3.095 4.674 1.973 1.00 94.75 83 LEU A C 1
ATOM 657 O O . LEU A 1 83 ? -3.723 3.692 1.593 1.00 94.75 83 LEU A O 1
ATOM 661 N N . VAL A 1 84 ? -3.648 5.616 2.736 1.00 95.12 84 VAL A N 1
ATOM 662 C CA . VAL A 1 84 ? -5.055 5.644 3.146 1.00 95.12 84 VAL A CA 1
ATOM 663 C C . VAL A 1 84 ? -5.589 7.059 2.977 1.00 95.12 84 VAL A C 1
ATOM 665 O O . VAL A 1 84 ? -4.909 8.038 3.286 1.00 95.12 84 VAL A O 1
ATOM 668 N N . ILE A 1 85 ? -6.828 7.159 2.509 1.00 92.25 85 ILE A N 1
ATOM 669 C CA . ILE A 1 85 ? -7.577 8.407 2.405 1.00 92.25 85 ILE A CA 1
ATOM 670 C C . ILE A 1 85 ? -8.697 8.352 3.434 1.00 92.25 85 ILE A C 1
ATOM 672 O O . ILE A 1 85 ? -9.469 7.394 3.452 1.00 92.25 85 ILE A O 1
ATOM 676 N N . SER A 1 86 ? -8.813 9.380 4.270 1.00 92.50 86 SER A N 1
ATOM 677 C CA . SER A 1 86 ? -9.965 9.546 5.155 1.00 92.50 86 SER A CA 1
ATOM 678 C C . SER A 1 86 ? -10.921 10.597 4.604 1.00 92.50 86 SER A C 1
ATOM 680 O O . SER A 1 86 ? -10.487 11.684 4.227 1.00 92.50 86 SER A O 1
ATOM 682 N N . THR A 1 87 ? -12.217 10.313 4.626 1.00 89.50 87 THR A N 1
ATOM 683 C CA . THR A 1 87 ? -13.288 11.265 4.315 1.00 89.50 87 THR A CA 1
ATOM 684 C C . THR A 1 87 ? -14.262 11.354 5.484 1.00 89.50 87 THR A C 1
ATOM 686 O O . THR A 1 87 ? -14.414 10.400 6.248 1.00 89.50 87 THR A O 1
ATOM 689 N N . LYS A 1 88 ? -14.919 12.502 5.646 1.00 90.50 88 LYS A N 1
ATOM 690 C CA . LYS A 1 88 ? -15.973 12.699 6.644 1.00 90.50 88 LYS A CA 1
ATOM 691 C C . LYS A 1 88 ? -17.306 12.795 5.908 1.00 90.50 88 LYS A C 1
ATOM 693 O O . LYS A 1 88 ? -17.477 13.675 5.068 1.00 90.50 88 LYS A O 1
ATOM 698 N N . LYS A 1 89 ? -18.244 11.898 6.209 1.00 82.19 89 LYS A N 1
ATOM 699 C CA . LYS A 1 89 ? -19.612 11.925 5.671 1.00 82.19 89 LYS A CA 1
ATOM 700 C C . LYS A 1 89 ? -20.586 11.853 6.840 1.00 82.19 89 LYS A C 1
ATOM 702 O O . LYS A 1 89 ? -20.531 10.892 7.593 1.00 82.19 89 LYS A O 1
ATOM 707 N N . ALA A 1 90 ? -21.471 12.846 6.967 1.00 77.12 90 ALA A N 1
ATOM 708 C CA . ALA A 1 90 ? -22.495 12.896 8.019 1.00 77.12 90 ALA A CA 1
ATOM 709 C C . ALA A 1 90 ? -21.929 12.638 9.436 1.00 77.12 90 ALA A C 1
ATOM 711 O O . ALA A 1 90 ? -22.378 11.742 10.136 1.00 77.12 90 ALA A O 1
ATOM 712 N N . GLU A 1 91 ? -20.901 13.401 9.825 1.00 83.44 91 GLU A N 1
ATOM 713 C CA . GLU A 1 91 ? -20.178 13.280 11.107 1.00 83.44 91 GLU A CA 1
ATOM 714 C C . GLU A 1 91 ? -19.348 12.002 11.331 1.00 83.44 91 GLU A C 1
ATOM 716 O O . GLU A 1 91 ? -18.480 11.994 12.202 1.00 83.44 91 GLU A O 1
ATOM 721 N N . GLU A 1 92 ? -19.474 10.983 10.482 1.00 90.06 92 GLU A N 1
ATOM 722 C CA . GLU A 1 92 ? -18.694 9.748 10.572 1.00 90.06 92 GLU A CA 1
ATOM 723 C C . GLU A 1 92 ? -17.436 9.795 9.687 1.00 90.06 92 GLU A C 1
ATOM 725 O O . GLU A 1 92 ? -17.483 10.136 8.496 1.00 90.06 92 GLU A O 1
ATOM 730 N N . ARG A 1 93 ? -16.281 9.440 10.265 1.00 93.81 93 ARG A N 1
ATOM 731 C CA . ARG A 1 93 ? -15.018 9.311 9.528 1.00 93.81 93 ARG A CA 1
ATOM 732 C C . ARG A 1 93 ? -14.937 7.935 8.873 1.00 93.81 93 ARG A C 1
ATOM 734 O O . ARG A 1 93 ? -15.031 6.909 9.540 1.00 93.81 93 ARG A O 1
ATOM 741 N N . ARG A 1 94 ? -14.696 7.929 7.566 1.00 95.94 94 ARG A N 1
ATOM 742 C CA . ARG A 1 94 ? -14.502 6.729 6.751 1.00 95.94 94 ARG A CA 1
ATOM 743 C C . ARG A 1 94 ? -13.130 6.735 6.114 1.00 95.94 94 ARG A C 1
ATOM 745 O O . ARG A 1 94 ? -12.587 7.795 5.815 1.00 95.94 94 ARG A O 1
ATOM 752 N N . TYR A 1 95 ? -12.600 5.552 5.871 1.00 96.44 95 TYR A N 1
ATOM 753 C CA . TYR A 1 95 ? -11.273 5.322 5.342 1.00 96.44 95 TYR A CA 1
ATOM 754 C C . TYR A 1 95 ? -11.359 4.462 4.086 1.00 96.44 95 TYR A C 1
ATOM 756 O O . TYR A 1 95 ? -12.171 3.543 3.989 1.00 96.44 95 TYR A O 1
ATOM 764 N N . VAL A 1 96 ? -10.496 4.768 3.128 1.00 95.19 96 VAL A N 1
ATOM 765 C CA . VAL A 1 96 ? -10.324 4.025 1.883 1.00 95.19 96 VAL A CA 1
ATOM 766 C C . VAL A 1 96 ? -8.842 3.714 1.745 1.00 95.19 96 VAL A C 1
ATOM 768 O O . VAL A 1 96 ? -8.013 4.624 1.804 1.00 95.19 96 VAL A O 1
ATOM 771 N N . LEU A 1 97 ? -8.502 2.440 1.547 1.00 95.62 97 LEU A N 1
ATOM 772 C CA . LEU A 1 97 ? -7.146 2.057 1.164 1.00 95.62 97 LEU A CA 1
ATOM 773 C C . LEU A 1 97 ? -6.845 2.628 -0.225 1.00 95.62 97 LEU A C 1
ATOM 775 O O . LEU A 1 97 ? -7.597 2.385 -1.173 1.00 95.62 97 LEU A O 1
ATOM 779 N N . ALA A 1 98 ? -5.752 3.377 -0.347 1.00 93.69 98 ALA A N 1
ATOM 780 C CA . ALA A 1 98 ? -5.340 3.949 -1.615 1.00 93.69 98 ALA A CA 1
ATOM 781 C C . ALA A 1 98 ? -5.086 2.831 -2.633 1.00 93.69 98 ALA A C 1
ATOM 783 O O . ALA A 1 98 ? -4.417 1.833 -2.356 1.00 93.69 98 ALA A O 1
ATOM 784 N N . MET A 1 99 ? -5.639 3.010 -3.828 1.00 91.50 99 MET A N 1
ATOM 785 C CA . MET A 1 99 ? -5.406 2.111 -4.955 1.00 91.50 99 MET A CA 1
ATOM 786 C C . MET A 1 99 ? -3.931 2.181 -5.387 1.00 91.50 99 MET A C 1
ATOM 788 O O . MET A 1 99 ? -3.192 3.062 -4.952 1.00 91.50 99 MET A O 1
ATOM 792 N N . SER A 1 100 ? -3.483 1.274 -6.256 1.00 87.81 100 SER A N 1
ATOM 793 C CA . SER A 1 100 ? -2.121 1.330 -6.800 1.00 87.81 100 SER A CA 1
ATOM 794 C C . SER A 1 100 ? -1.896 2.618 -7.594 1.00 87.81 100 SER A C 1
ATOM 796 O O . SER A 1 100 ? -1.210 3.528 -7.136 1.00 87.81 100 SER A O 1
ATOM 798 N N . MET A 1 101 ? -2.514 2.716 -8.770 1.00 80.44 101 MET A N 1
ATOM 799 C CA . MET A 1 101 ? -2.232 3.777 -9.731 1.00 80.44 101 MET A CA 1
ATOM 800 C C . MET A 1 101 ? -2.853 5.126 -9.355 1.00 80.44 101 MET A C 1
ATOM 802 O O . MET A 1 101 ? -2.126 6.086 -9.142 1.00 80.44 101 MET A O 1
ATOM 806 N N . THR A 1 102 ? -4.181 5.202 -9.218 1.00 72.62 102 THR A N 1
ATOM 807 C CA . THR A 1 102 ? -4.906 6.417 -8.778 1.00 72.62 102 THR A CA 1
ATOM 808 C C . THR A 1 102 ? -4.914 6.547 -7.252 1.00 72.62 102 THR A C 1
ATOM 810 O O . THR A 1 102 ? -5.933 6.867 -6.641 1.00 72.62 102 THR A O 1
ATOM 813 N N . GLY A 1 103 ? -3.823 6.138 -6.616 1.00 83.81 103 GLY A N 1
ATOM 814 C CA . GLY A 1 103 ? -3.691 6.110 -5.171 1.00 83.81 103 GLY A CA 1
ATOM 815 C C . GLY A 1 103 ? -2.250 6.360 -4.781 1.00 83.81 103 GLY A C 1
ATOM 816 O O . GLY A 1 103 ? -1.759 7.463 -4.986 1.00 83.81 103 GLY A O 1
ATOM 817 N N . PHE A 1 104 ? -1.543 5.377 -4.231 1.00 82.69 104 PHE A N 1
ATOM 818 C CA . PHE A 1 104 ? -0.216 5.649 -3.674 1.00 82.69 104 PHE A CA 1
ATOM 819 C C . PHE A 1 104 ? 0.848 5.993 -4.734 1.00 82.69 104 PHE A C 1
ATOM 821 O O . PHE A 1 104 ? 1.788 6.708 -4.415 1.00 82.69 104 PHE A O 1
ATOM 828 N N . PHE A 1 105 ? 0.695 5.600 -6.007 1.00 86.62 105 PHE A N 1
ATOM 829 C CA . PHE A 1 105 ? 1.587 6.089 -7.078 1.00 86.62 105 PHE A CA 1
ATOM 830 C C . PHE A 1 105 ? 1.455 7.601 -7.331 1.00 86.62 105 PHE A C 1
ATOM 832 O O . PHE A 1 105 ? 2.373 8.212 -7.872 1.00 86.62 105 PHE A O 1
ATOM 839 N N . GLU A 1 106 ? 0.330 8.202 -6.948 1.00 85.38 106 GLU A N 1
ATOM 840 C CA . GLU A 1 106 ? 0.048 9.629 -7.088 1.00 85.38 106 GLU A CA 1
ATOM 841 C C . GLU A 1 106 ? 0.260 10.347 -5.747 1.00 85.38 106 GLU A C 1
ATOM 843 O O . GLU A 1 106 ? 1.119 11.221 -5.619 1.00 85.38 106 GLU A O 1
ATOM 848 N N . PHE A 1 107 ? -0.457 9.918 -4.705 1.00 86.44 107 PHE A N 1
ATOM 849 C CA . PHE A 1 107 ? -0.490 10.578 -3.401 1.00 86.44 107 PHE A CA 1
ATOM 850 C C . PHE A 1 107 ? 0.849 10.572 -2.669 1.00 86.44 107 PHE A C 1
ATOM 852 O O . PHE A 1 107 ? 1.106 11.506 -1.908 1.00 86.44 107 PHE A O 1
ATOM 859 N N . THR A 1 108 ? 1.720 9.584 -2.909 1.00 84.44 108 THR A N 1
ATOM 860 C CA . THR A 1 108 ? 3.079 9.592 -2.347 1.00 84.44 108 THR A CA 1
ATOM 861 C C . THR A 1 108 ? 3.906 10.768 -2.878 1.00 84.44 108 THR A C 1
ATOM 863 O O . THR A 1 108 ? 4.738 11.281 -2.140 1.00 84.44 108 THR A O 1
ATOM 866 N N . PHE A 1 109 ? 3.660 11.254 -4.102 1.00 87.06 109 PHE A N 1
ATOM 867 C CA . PHE A 1 109 ? 4.383 12.399 -4.680 1.00 87.06 109 PHE A CA 1
ATOM 868 C C . PHE A 1 109 ? 3.658 13.740 -4.548 1.00 87.06 109 PHE A C 1
ATOM 870 O O . PHE A 1 109 ? 4.268 14.779 -4.784 1.00 87.06 109 PHE A O 1
ATOM 877 N N . MET A 1 110 ? 2.388 13.756 -4.133 1.00 84.25 110 MET A N 1
ATOM 878 C CA . MET A 1 110 ? 1.655 15.009 -3.896 1.00 84.25 110 MET A CA 1
ATOM 879 C C . MET A 1 110 ? 2.139 15.776 -2.659 1.00 84.25 110 MET A C 1
ATOM 881 O O . MET A 1 110 ? 1.839 16.959 -2.509 1.00 84.25 110 MET A O 1
ATOM 885 N N . ARG A 1 111 ? 2.867 15.115 -1.753 1.00 78.25 111 ARG A N 1
ATOM 886 C CA . ARG A 1 111 ? 3.502 15.733 -0.586 1.00 78.25 111 ARG A CA 1
ATOM 887 C C . ARG A 1 111 ? 4.933 15.236 -0.471 1.00 78.25 111 ARG A C 1
ATOM 889 O O . ARG A 1 111 ? 5.188 14.043 -0.591 1.00 78.25 111 ARG A O 1
ATOM 896 N N . THR A 1 112 ? 5.867 16.140 -0.203 1.00 75.56 112 THR A N 1
ATOM 897 C CA . THR A 1 112 ? 7.236 15.756 0.140 1.00 75.56 112 THR A CA 1
ATOM 898 C C . THR A 1 112 ? 7.242 15.066 1.498 1.00 75.56 112 THR A C 1
ATOM 900 O O . THR A 1 112 ? 6.732 15.610 2.476 1.00 75.56 112 THR A O 1
ATOM 903 N N . ASN A 1 113 ? 7.823 13.870 1.555 1.00 82.44 113 ASN A N 1
ATOM 904 C CA . ASN A 1 113 ? 8.020 13.134 2.793 1.00 82.44 113 ASN A CA 1
ATOM 905 C C . ASN A 1 113 ? 9.509 12.818 2.956 1.00 82.44 113 ASN A C 1
ATOM 907 O O . ASN A 1 113 ? 10.043 11.949 2.272 1.00 82.44 113 ASN A O 1
ATOM 911 N N . GLU A 1 114 ? 10.166 13.524 3.873 1.00 82.12 114 GLU A N 1
ATOM 912 C CA . GLU A 1 114 ? 11.604 13.384 4.135 1.00 82.12 114 GLU A CA 1
ATOM 913 C C . GLU A 1 114 ? 11.981 12.005 4.700 1.00 82.12 114 GLU A C 1
ATOM 915 O O . GLU A 1 114 ? 13.129 11.587 4.591 1.00 82.12 114 GLU A O 1
ATOM 920 N N . SER A 1 115 ? 11.015 11.265 5.257 1.00 85.06 115 SER A N 1
ATOM 921 C CA . SER A 1 115 ? 11.243 9.912 5.783 1.00 85.06 115 SER A CA 1
ATOM 922 C C . SER A 1 115 ? 11.263 8.820 4.709 1.00 85.06 115 SER A C 1
ATOM 924 O O . SER A 1 115 ? 11.606 7.677 5.010 1.00 85.06 115 SER A O 1
ATOM 926 N N . LEU A 1 116 ? 10.899 9.142 3.462 1.00 90.06 116 LEU A N 1
ATOM 927 C CA . LEU A 1 116 ? 10.856 8.185 2.360 1.00 90.06 116 LEU A CA 1
ATOM 928 C C . LEU A 1 116 ? 11.984 8.449 1.350 1.00 90.06 116 LEU A C 1
ATOM 930 O O . LEU A 1 116 ? 12.263 9.602 1.017 1.00 90.06 116 LEU A O 1
ATOM 934 N N . PRO A 1 117 ? 12.603 7.399 0.775 1.00 94.25 117 PRO A N 1
ATOM 935 C CA . PRO A 1 117 ? 13.605 7.551 -0.275 1.00 94.25 117 PRO A CA 1
ATOM 936 C C . PRO A 1 117 ? 12.926 7.903 -1.611 1.00 94.25 117 PRO A C 1
ATOM 938 O O . PRO A 1 117 ? 12.823 7.076 -2.518 1.00 94.25 117 PRO A O 1
ATOM 941 N N . MET A 1 118 ? 12.447 9.144 -1.736 1.00 91.94 118 MET A N 1
ATOM 942 C CA . MET A 1 118 ? 11.577 9.605 -2.828 1.00 91.94 118 MET A CA 1
ATOM 943 C C . MET A 1 118 ? 12.159 9.358 -4.222 1.00 91.94 118 MET A C 1
ATOM 945 O O . MET A 1 118 ? 11.443 8.905 -5.112 1.00 91.94 118 MET A O 1
ATOM 949 N N . LYS A 1 119 ? 13.466 9.588 -4.411 1.00 93.81 119 LYS A N 1
AT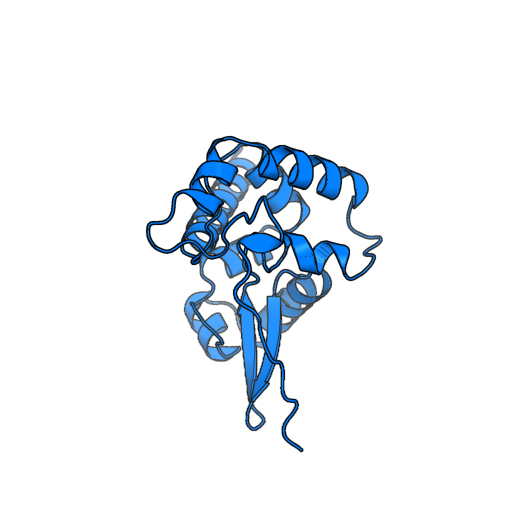OM 950 C CA . LYS A 1 119 ? 14.146 9.304 -5.685 1.00 93.81 119 LYS A CA 1
ATOM 951 C C . LYS A 1 119 ? 14.070 7.818 -6.046 1.00 93.81 119 LYS A C 1
ATOM 953 O O . LYS A 1 119 ? 13.707 7.482 -7.168 1.00 93.81 119 LYS A O 1
ATOM 958 N N . ARG A 1 120 ? 14.356 6.933 -5.085 1.00 95.38 120 ARG A N 1
ATOM 959 C CA . ARG A 1 120 ? 14.306 5.482 -5.305 1.00 95.38 120 ARG A CA 1
ATOM 960 C C . ARG A 1 120 ? 12.881 5.018 -5.594 1.00 95.38 120 ARG A C 1
ATOM 962 O O . ARG A 1 120 ? 12.673 4.242 -6.519 1.00 95.38 120 ARG A O 1
ATOM 969 N N . LEU A 1 121 ? 11.899 5.525 -4.848 1.00 94.62 121 LEU A N 1
ATOM 970 C CA . LEU A 1 121 ? 10.485 5.254 -5.116 1.00 94.62 121 LEU A CA 1
ATOM 971 C C . LEU A 1 121 ? 10.089 5.688 -6.531 1.00 94.62 121 LEU A C 1
ATOM 973 O O . LEU A 1 121 ? 9.420 4.927 -7.225 1.00 94.62 121 LEU A O 1
ATOM 977 N N . ALA A 1 122 ? 10.541 6.860 -6.986 1.00 93.88 122 ALA A N 1
ATOM 978 C CA . ALA A 1 122 ? 10.261 7.348 -8.334 1.00 93.88 122 ALA A CA 1
ATOM 979 C C . ALA A 1 122 ? 10.869 6.441 -9.413 1.00 93.88 122 ALA A C 1
ATOM 981 O O . ALA A 1 122 ? 10.177 6.090 -10.364 1.00 93.88 122 ALA A O 1
ATOM 982 N N . GLU A 1 123 ? 12.120 6.006 -9.247 1.00 96.31 123 GLU A N 1
ATOM 983 C CA . GLU A 1 123 ? 12.788 5.070 -10.163 1.00 96.31 123 GLU A CA 1
ATOM 984 C C . GLU A 1 123 ? 12.069 3.716 -10.228 1.00 96.31 123 GLU A C 1
ATOM 986 O O . GLU A 1 123 ? 11.842 3.178 -11.314 1.00 96.31 123 GLU A O 1
ATOM 991 N N . LEU A 1 124 ? 11.662 3.176 -9.076 1.00 96.31 124 LEU A N 1
ATOM 992 C CA . LEU A 1 124 ? 10.931 1.912 -8.996 1.00 96.31 124 LEU A CA 1
ATOM 993 C C . LEU A 1 124 ? 9.550 2.020 -9.641 1.00 96.31 124 LEU A C 1
ATOM 995 O O . LEU A 1 124 ? 9.185 1.191 -10.472 1.00 96.31 124 LEU A O 1
ATOM 999 N N . MET A 1 125 ? 8.783 3.056 -9.303 1.00 94.50 125 MET A N 1
ATOM 1000 C CA . MET A 1 125 ? 7.458 3.277 -9.882 1.00 94.50 125 MET A CA 1
ATOM 1001 C C . MET A 1 125 ? 7.539 3.585 -11.379 1.00 94.50 125 MET A C 1
ATOM 1003 O O . MET A 1 125 ? 6.680 3.144 -12.140 1.00 94.50 125 MET A O 1
ATOM 1007 N N . TYR A 1 126 ? 8.576 4.297 -11.829 1.00 94.31 126 TYR A N 1
ATOM 1008 C CA . TYR A 1 126 ? 8.856 4.491 -13.249 1.00 94.31 126 TYR A CA 1
ATOM 1009 C C . TYR A 1 126 ? 9.120 3.152 -13.937 1.00 94.31 126 TYR A C 1
ATOM 1011 O O . TYR A 1 126 ? 8.446 2.842 -14.916 1.00 94.31 126 TYR A O 1
ATOM 1019 N N . THR A 1 127 ? 10.028 2.340 -13.393 1.00 95.56 127 THR A N 1
ATOM 1020 C CA . THR A 1 127 ? 10.371 1.018 -13.937 1.00 95.56 127 THR A CA 1
ATOM 1021 C C . THR A 1 127 ? 9.132 0.138 -14.041 1.00 95.56 127 THR A C 1
ATOM 1023 O O . THR A 1 127 ? 8.822 -0.362 -15.116 1.00 95.56 127 THR A O 1
ATOM 1026 N N . TYR A 1 128 ? 8.367 0.019 -12.953 1.00 95.44 128 TYR A N 1
ATOM 1027 C CA . TYR A 1 128 ? 7.173 -0.817 -12.912 1.00 95.44 128 TYR A CA 1
ATOM 1028 C C . TYR A 1 128 ? 6.106 -0.383 -13.927 1.00 95.44 128 TYR A C 1
ATOM 1030 O O . TYR A 1 128 ? 5.532 -1.230 -14.603 1.00 95.44 128 TYR A O 1
ATOM 1038 N N . ARG A 1 129 ? 5.872 0.925 -14.108 1.00 91.62 129 ARG A N 1
ATOM 1039 C CA . ARG A 1 129 ? 4.891 1.416 -15.094 1.00 91.62 129 ARG A CA 1
ATOM 1040 C C . ARG A 1 129 ? 5.247 1.095 -16.550 1.00 91.62 129 ARG A C 1
ATOM 1042 O O . ARG A 1 129 ? 4.361 1.146 -17.394 1.00 91.62 129 ARG A O 1
ATOM 1049 N N . HIS A 1 130 ? 6.509 0.783 -16.841 1.00 93.19 130 HIS A N 1
ATOM 1050 C CA . HIS A 1 130 ? 6.966 0.400 -18.182 1.00 93.19 130 HIS A CA 1
ATOM 1051 C C . HIS A 1 130 ? 7.076 -1.120 -18.363 1.00 93.19 130 HIS A C 1
ATOM 1053 O O . HIS A 1 130 ? 7.550 -1.581 -19.399 1.00 93.19 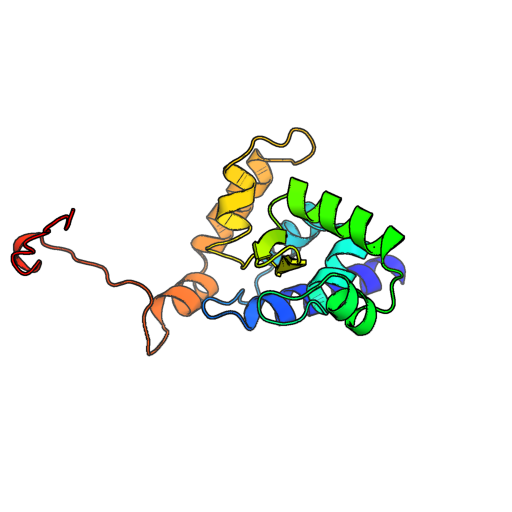130 HIS A O 1
ATOM 1059 N N . THR A 1 131 ? 6.643 -1.906 -17.375 1.00 95.44 131 THR A N 1
ATOM 1060 C CA . THR A 1 131 ? 6.607 -3.367 -17.492 1.00 95.44 131 THR A CA 1
ATOM 1061 C C . THR A 1 131 ? 5.427 -3.822 -18.361 1.00 95.44 131 THR A C 1
ATOM 1063 O O . THR A 1 131 ? 4.360 -3.193 -18.317 1.00 95.44 131 THR A O 1
ATOM 1066 N N . PRO A 1 132 ? 5.573 -4.909 -19.143 1.00 94.75 132 PRO A N 1
ATOM 1067 C CA . PRO A 1 132 ? 4.473 -5.475 -19.924 1.00 94.75 132 PRO A CA 1
ATOM 1068 C C . PRO A 1 132 ? 3.240 -5.803 -19.076 1.00 94.75 132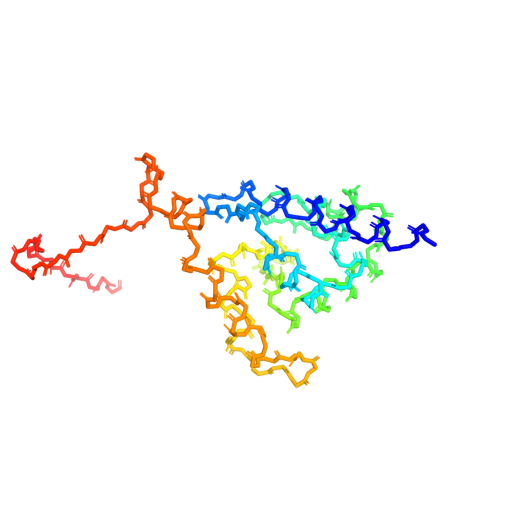 PRO A C 1
ATOM 1070 O O . PRO A 1 132 ? 2.115 -5.550 -19.502 1.00 94.75 132 PRO A O 1
ATOM 1073 N N . GLU A 1 133 ? 3.449 -6.304 -17.860 1.00 94.12 133 GLU A N 1
ATOM 1074 C CA . GLU A 1 133 ? 2.403 -6.690 -16.919 1.00 94.12 133 GLU A CA 1
ATOM 1075 C C . GLU A 1 133 ? 1.524 -5.494 -16.550 1.00 94.12 133 GLU A C 1
ATOM 1077 O O . GLU A 1 133 ? 0.296 -5.575 -16.594 1.00 94.12 133 GLU A O 1
ATOM 1082 N N . PHE A 1 134 ? 2.144 -4.354 -16.232 1.00 91.94 134 PHE A N 1
ATOM 1083 C CA . PHE A 1 134 ? 1.411 -3.133 -15.918 1.00 91.94 134 PHE A CA 1
ATOM 1084 C C . PHE A 1 134 ? 0.675 -2.568 -17.136 1.00 91.94 134 PHE A C 1
ATOM 1086 O O . PHE A 1 134 ? -0.483 -2.165 -17.028 1.00 91.94 134 PHE A O 1
ATOM 1093 N N . VAL A 1 135 ? 1.334 -2.539 -18.297 1.00 90.06 135 VAL A N 1
ATOM 1094 C CA . VAL A 1 135 ? 0.737 -2.035 -19.544 1.00 90.06 135 VAL A CA 1
ATOM 1095 C C . VAL A 1 135 ? -0.493 -2.866 -19.917 1.00 90.06 135 VAL A C 1
ATOM 1097 O O . VAL A 1 135 ? -1.532 -2.302 -20.264 1.00 90.06 135 VAL A O 1
ATOM 1100 N N . GLN A 1 136 ? -0.408 -4.191 -19.790 1.00 90.81 136 GLN A N 1
ATOM 1101 C CA . GLN A 1 136 ? -1.523 -5.093 -20.050 1.00 90.81 136 GLN A CA 1
ATOM 1102 C C . GLN A 1 136 ? -2.664 -4.909 -19.044 1.00 90.81 136 GLN A C 1
ATOM 1104 O O . GLN A 1 136 ? -3.817 -4.845 -19.460 1.00 90.81 136 GLN A O 1
ATOM 1109 N N . GLU A 1 137 ? -2.373 -4.774 -17.750 1.00 90.69 137 GLU A N 1
ATOM 1110 C CA . GLU A 1 137 ? -3.395 -4.494 -16.732 1.00 90.69 137 GLU A CA 1
ATOM 1111 C C . GLU A 1 137 ? -4.135 -3.179 -17.021 1.00 90.69 137 GLU A C 1
ATOM 1113 O O . GLU A 1 137 ? -5.358 -3.102 -16.921 1.00 90.69 137 GLU A O 1
ATOM 1118 N N . PHE A 1 138 ? -3.400 -2.131 -17.399 1.00 87.62 138 PHE A N 1
ATOM 1119 C CA . PHE A 1 138 ? -3.974 -0.801 -17.567 1.00 87.62 138 PHE A CA 1
ATOM 1120 C C . PHE A 1 138 ? -4.776 -0.641 -18.869 1.00 87.62 138 PHE A C 1
ATOM 1122 O O . PHE A 1 138 ? -5.832 -0.004 -18.861 1.00 87.62 138 PHE A O 1
ATOM 1129 N N . PHE A 1 139 ? -4.302 -1.214 -19.982 1.00 85.38 139 PHE A N 1
ATOM 1130 C CA . PHE A 1 139 ? -4.920 -1.050 -21.307 1.00 85.38 139 PHE A CA 1
ATOM 1131 C C . PHE A 1 139 ? -5.698 -2.274 -21.806 1.00 85.38 139 PHE A C 1
ATOM 1133 O O . PHE A 1 139 ? -6.496 -2.141 -22.730 1.00 85.38 139 PHE A O 1
ATOM 1140 N N . GLY A 1 140 ? -5.482 -3.455 -21.227 1.00 84.44 140 GLY A N 1
ATOM 1141 C CA . GLY A 1 140 ? -6.060 -4.719 -21.695 1.00 84.44 140 GLY A CA 1
ATOM 1142 C C . GLY A 1 140 ? -7.469 -5.017 -21.179 1.00 84.44 140 GLY A C 1
ATOM 1143 O O . GLY A 1 140 ? -8.056 -6.021 -21.577 1.00 84.44 140 GLY A O 1
ATOM 1144 N N . SER A 1 141 ? -8.022 -4.175 -20.301 1.00 81.62 141 SER A N 1
ATOM 1145 C CA . SER A 1 141 ? -9.386 -4.349 -19.792 1.00 81.62 141 SER A CA 1
ATOM 1146 C C . SER A 1 141 ? -10.424 -4.203 -20.918 1.00 81.62 141 SER A C 1
ATOM 1148 O O . SER A 1 141 ? -10.362 -3.223 -21.666 1.00 81.62 141 SER A O 1
ATOM 1150 N N . PRO A 1 142 ? -11.445 -5.086 -20.994 1.00 81.12 142 PRO A N 1
ATOM 1151 C CA . PRO A 1 142 ? -12.595 -4.906 -21.887 1.00 81.12 142 PRO A CA 1
ATOM 1152 C C . PRO A 1 142 ? -13.326 -3.571 -21.678 1.00 81.12 142 PRO A C 1
ATOM 1154 O O . PRO A 1 142 ? -13.958 -3.058 -22.598 1.00 81.12 142 PRO A O 1
ATOM 1157 N N . THR A 1 143 ? -13.213 -3.001 -20.475 1.00 80.56 143 THR A N 1
ATOM 1158 C CA . THR A 1 143 ? -13.739 -1.681 -20.116 1.00 80.56 143 THR A CA 1
ATOM 1159 C C . THR A 1 143 ? -12.561 -0.738 -19.838 1.00 80.56 143 THR A C 1
ATOM 1161 O O . THR A 1 143 ? -12.164 -0.582 -18.675 1.00 80.56 143 THR A O 1
ATOM 1164 N N . PRO A 1 144 ? -11.952 -0.127 -20.873 1.00 69.75 144 PRO A N 1
ATOM 1165 C CA . PRO A 1 144 ? -10.774 0.714 -20.699 1.00 69.75 144 PRO A CA 1
ATOM 1166 C C . PRO A 1 144 ? -11.125 2.003 -19.943 1.00 69.75 144 PRO A C 1
ATOM 1168 O O . PRO A 1 144 ? -12.107 2.681 -20.244 1.00 69.75 144 PRO A O 1
ATOM 1171 N N . ARG A 1 145 ? -10.293 2.369 -18.960 1.00 70.31 145 ARG A N 1
ATOM 1172 C CA . ARG A 1 145 ? -10.448 3.601 -18.155 1.00 70.31 145 ARG A CA 1
ATOM 1173 C C . ARG A 1 145 ? -10.003 4.865 -18.900 1.00 70.31 145 ARG A C 1
ATOM 1175 O O . ARG A 1 145 ? -10.328 5.967 -18.470 1.00 70.31 145 ARG A O 1
ATOM 1182 N N . GLY A 1 146 ? -9.274 4.709 -20.001 1.00 71.88 146 GLY A N 1
ATOM 1183 C CA . GLY A 1 146 ? -8.832 5.788 -20.876 1.00 71.88 146 GLY A CA 1
ATOM 1184 C C . GLY A 1 146 ? -8.582 5.269 -22.288 1.00 71.88 146 GLY A C 1
ATOM 1185 O O . GLY A 1 146 ? -8.297 4.089 -22.478 1.00 71.88 146 GLY A O 1
ATOM 1186 N N . ARG A 1 147 ? -8.698 6.149 -23.285 1.00 70.56 147 ARG A N 1
ATOM 1187 C CA . ARG A 1 147 ? -8.379 5.852 -24.688 1.00 70.56 147 ARG A CA 1
ATOM 1188 C C . ARG A 1 147 ? -7.349 6.855 -25.193 1.00 70.56 147 ARG A C 1
ATOM 1190 O O . ARG A 1 147 ? -7.482 8.046 -24.917 1.00 70.56 147 ARG A O 1
ATOM 1197 N N . ALA A 1 148 ? -6.348 6.389 -25.933 1.00 71.25 148 ALA A N 1
ATOM 1198 C CA . ALA A 1 148 ? -5.435 7.286 -26.630 1.00 71.25 148 ALA A CA 1
ATOM 1199 C C . ALA A 1 148 ? -6.158 7.919 -27.827 1.00 71.25 148 ALA A C 1
ATOM 1201 O O . ALA A 1 148 ? -6.810 7.219 -28.602 1.00 71.25 148 ALA A O 1
ATOM 1202 N N . LEU A 1 149 ? -6.048 9.239 -27.973 1.00 74.88 149 LEU A N 1
ATOM 1203 C CA . LEU A 1 149 ? -6.532 9.970 -29.141 1.00 74.88 149 LEU A CA 1
ATOM 1204 C C . LEU A 1 149 ? -5.335 10.609 -29.824 1.00 74.88 149 LEU A C 1
ATOM 1206 O O . LEU A 1 149 ? -4.658 11.443 -29.233 1.00 74.88 149 LEU A O 1
ATOM 1210 N N . ILE A 1 150 ? -5.047 10.146 -31.038 1.00 71.88 150 ILE A N 1
ATOM 1211 C CA . ILE A 1 150 ? -3.822 10.496 -31.768 1.00 71.88 150 ILE A CA 1
ATOM 1212 C C . ILE A 1 150 ? -3.999 11.807 -32.542 1.00 71.88 150 ILE A C 1
ATOM 1214 O O . ILE A 1 150 ? -3.030 12.531 -32.754 1.00 71.88 150 ILE A O 1
ATOM 1218 N N . TYR A 1 151 ? -5.235 12.148 -32.912 1.00 79.69 151 TYR A N 1
ATOM 1219 C CA . TYR A 1 151 ? -5.527 13.318 -33.728 1.00 79.69 151 TYR A CA 1
ATOM 1220 C C . TYR A 1 151 ? -6.612 14.197 -33.088 1.00 79.69 151 TYR A C 1
ATOM 1222 O O . TYR A 1 151 ? -7.540 13.706 -32.448 1.00 79.69 151 TYR A O 1
ATOM 1230 N N . GLY A 1 152 ? -6.476 15.519 -33.200 1.00 64.31 152 GLY A N 1
ATOM 1231 C CA . GLY A 1 152 ? -7.429 16.464 -32.603 1.00 64.31 152 GLY A CA 1
ATOM 1232 C C . GLY A 1 152 ? -8.778 16.507 -33.327 1.00 64.31 152 GLY A C 1
ATOM 1233 O O . GLY A 1 152 ? -9.793 16.814 -32.718 1.00 64.31 152 GLY A O 1
ATOM 1234 N N . ASP A 1 153 ? -8.796 16.148 -34.606 1.00 73.00 153 ASP A N 1
ATOM 1235 C CA . ASP A 1 153 ? -9.976 16.053 -35.472 1.00 73.00 153 ASP A CA 1
ATOM 1236 C C . ASP A 1 153 ? -10.877 14.842 -35.160 1.00 73.00 153 ASP A C 1
ATOM 1238 O O . ASP A 1 153 ? -12.049 14.848 -35.530 1.00 73.00 153 ASP A O 1
ATOM 1242 N N . VAL A 1 154 ? -10.387 13.837 -34.417 1.00 71.12 154 VAL A N 1
ATOM 1243 C CA . VAL A 1 154 ? -11.228 12.743 -33.887 1.00 71.12 154 VAL A CA 1
ATOM 1244 C C . VAL A 1 154 ? -11.940 13.101 -32.575 1.00 71.12 154 VAL A C 1
ATOM 1246 O O . VAL A 1 154 ? -12.687 12.279 -32.031 1.00 71.12 154 VAL A O 1
ATOM 1249 N N . LEU A 1 155 ? -11.720 14.308 -32.039 1.00 67.25 155 LEU A N 1
ATOM 1250 C CA . LEU A 1 155 ? -12.515 14.833 -30.933 1.00 67.25 155 LEU A CA 1
ATOM 1251 C C . LEU A 1 155 ? -13.836 15.376 -31.497 1.00 67.25 155 LEU A C 1
ATOM 1253 O O . LEU A 1 155 ? -13.811 16.325 -32.281 1.00 67.25 155 LEU A O 1
ATOM 1257 N N . PRO A 1 156 ? -15.003 14.825 -31.108 1.00 68.06 156 PRO A N 1
ATOM 1258 C CA . PRO A 1 156 ? -16.264 15.478 -31.430 1.00 68.06 156 PRO A CA 1
ATOM 1259 C C . PRO A 1 156 ? -16.247 16.897 -30.838 1.00 68.06 156 PRO A C 1
ATOM 1261 O O . PRO A 1 156 ? -15.681 17.080 -29.758 1.00 68.06 156 PRO A O 1
ATOM 1264 N N . PRO A 1 157 ? -16.840 17.904 -31.501 1.00 70.25 157 PRO A N 1
ATOM 1265 C CA . PRO A 1 157 ? -16.903 19.254 -30.958 1.00 70.25 157 PRO A CA 1
ATOM 1266 C C . PRO A 1 157 ? -17.634 19.217 -29.612 1.00 70.25 157 PRO A C 1
ATOM 1268 O O . PRO A 1 157 ? -18.846 19.012 -29.551 1.00 70.25 157 PRO A O 1
ATOM 1271 N N . VAL A 1 158 ? -16.884 19.360 -28.517 1.00 69.62 158 VAL A N 1
ATOM 1272 C CA . VAL A 1 158 ? -17.439 19.336 -27.163 1.00 69.62 158 VAL A CA 1
ATOM 1273 C C . VAL A 1 158 ? -17.781 20.766 -26.775 1.00 69.62 158 VAL A C 1
ATOM 1275 O O . VAL A 1 158 ? -16.900 21.619 -26.674 1.00 69.62 158 VAL A O 1
ATOM 1278 N N . ARG A 1 159 ? -19.069 21.039 -26.560 1.00 57.09 159 ARG A N 1
ATOM 1279 C CA . ARG A 1 159 ? -19.526 22.291 -25.959 1.00 57.09 159 ARG A CA 1
ATOM 1280 C C . ARG A 1 159 ? -19.628 22.075 -24.454 1.00 57.09 159 ARG A C 1
ATOM 1282 O O . ARG A 1 159 ? -20.518 21.371 -23.989 1.00 57.09 159 ARG A O 1
ATOM 1289 N N . SER A 1 160 ? -18.692 22.646 -23.709 1.00 64.56 160 SER A N 1
ATOM 1290 C CA . SER A 1 160 ? -18.735 22.655 -22.248 1.00 64.56 160 SER A CA 1
ATOM 1291 C C . SER A 1 160 ? -19.575 23.846 -21.792 1.00 64.56 160 SER A C 1
ATOM 1293 O O . SER A 1 160 ? -19.216 24.987 -22.073 1.00 64.56 160 SER A O 1
ATOM 1295 N N . GLU A 1 161 ? -20.682 23.598 -21.098 1.00 61.22 161 GLU A N 1
ATOM 1296 C CA . GLU A 1 161 ? -21.453 24.638 -20.410 1.00 61.22 161 GLU A CA 1
ATOM 1297 C C . GLU A 1 161 ? -21.282 24.452 -18.903 1.00 61.22 161 GLU A C 1
ATOM 1299 O O . GLU A 1 161 ? -21.500 23.363 -18.371 1.00 61.22 161 GLU A O 1
ATOM 1304 N N . VAL A 1 162 ? -20.845 25.508 -18.218 1.00 57.03 162 VAL A N 1
ATOM 1305 C CA . VAL A 1 162 ? -20.847 25.552 -16.754 1.00 57.03 162 VAL A CA 1
ATOM 1306 C C . VAL A 1 162 ? -22.208 26.098 -16.351 1.00 57.03 162 VAL A C 1
ATOM 1308 O O . VAL A 1 162 ? -22.483 27.278 -16.564 1.00 57.03 162 VAL A O 1
ATOM 1311 N N . PHE A 1 163 ? -23.077 25.229 -15.837 1.00 46.03 163 PHE A N 1
ATOM 1312 C CA . PHE A 1 163 ? -24.353 25.666 -15.282 1.00 46.03 163 PHE A CA 1
ATOM 1313 C C . PHE A 1 163 ? -24.105 26.431 -13.969 1.00 46.03 163 PHE A C 1
ATOM 1315 O O . PHE A 1 163 ? -23.267 25.983 -13.180 1.00 46.03 163 PHE A O 1
ATOM 1322 N N . PRO A 1 164 ? -24.771 27.583 -13.769 1.00 58.22 164 PRO A N 1
ATOM 1323 C CA . PRO A 1 164 ? -24.685 28.357 -12.533 1.00 58.22 164 PRO A CA 1
ATOM 1324 C C . PRO A 1 164 ? -25.271 27.614 -11.327 1.00 58.22 164 PRO A C 1
ATOM 1326 O O . PRO A 1 164 ? -26.172 26.764 -11.522 1.00 58.22 164 PRO A O 1
#